Protein AF-A0A966C781-F1 (afdb_monomer)

Sequence (82 aa):
SPADAATAFSTLAPALRRGLVLTLIGGNLTTGDGVRAFLLNADLVVGPGELARLGDLLAGALAQKRALVAGLDPAAASRLGG

Nearest PDB structures (foldseek):
  8va3-assembly1_A  TM=2.919E-01  e=8.135E+00  metagenome

Foldseek 3Di:
DLLVVLVVLVPDDPLVNLQDFFEAEDQPDDWPPPVVCVVSVGLTYDHPVCPVVVVVSLLVSLVVSLVVCCVPHVPSSVSSPD

Radius of gyration: 12.59 Å; Cα contacts (8 Å, |Δi|>4): 107; chains: 1; bounding box: 30×23×32 Å

pLDDT: mean 91.6, std 6.65, range [61.31, 97.19]

Structure (mmCIF, N/CA/C/O backbone):
data_AF-A0A966C781-F1
#
_entry.id   AF-A0A966C781-F1
#
loop_
_atom_site.group_PDB
_atom_site.id
_atom_site.type_symbol
_atom_site.label_atom_id
_atom_site.label_alt_id
_atom_site.label_comp_id
_atom_site.label_asym_id
_atom_site.label_entity_id
_atom_site.label_seq_id
_atom_site.pdbx_PDB_ins_code
_atom_site.Cartn_x
_atom_site.Cartn_y
_atom_site.Cartn_z
_atom_site.occupancy
_atom_site.B_iso_or_equiv
_atom_site.auth_seq_id
_atom_site.auth_comp_id
_atom_site.auth_asym_id
_atom_site.auth_atom_id
_atom_site.pdbx_PDB_model_num
ATOM 1 N N . SER A 1 1 ? -7.045 14.395 5.265 1.00 73.00 1 SER A N 1
ATOM 2 C CA . SER A 1 1 ? -7.818 13.146 5.442 1.00 73.00 1 SER A CA 1
ATOM 3 C C . SER A 1 1 ? -7.113 11.994 4.716 1.00 73.00 1 SER A C 1
ATOM 5 O O . SER A 1 1 ? -6.256 12.279 3.883 1.00 73.00 1 SER A O 1
ATOM 7 N N . PRO A 1 2 ? -7.428 10.710 4.983 1.00 70.31 2 PRO A N 1
ATOM 8 C CA . PRO A 1 2 ? -6.885 9.586 4.205 1.00 70.31 2 PRO A CA 1
ATOM 9 C C . PRO A 1 2 ? -7.137 9.711 2.690 1.00 70.31 2 PRO A C 1
ATOM 11 O O . PRO A 1 2 ? -6.286 9.330 1.894 1.00 70.31 2 PRO A O 1
ATOM 14 N N . ALA A 1 3 ? -8.264 10.317 2.296 1.00 74.38 3 ALA A N 1
ATOM 15 C CA . ALA A 1 3 ? -8.595 10.588 0.897 1.00 74.38 3 ALA A CA 1
ATOM 16 C C . ALA A 1 3 ? -7.671 11.645 0.261 1.00 74.38 3 ALA A C 1
ATOM 18 O O . ALA A 1 3 ? -7.253 11.488 -0.886 1.00 74.38 3 ALA A O 1
ATOM 19 N N . ASP A 1 4 ? -7.283 12.681 1.011 1.00 80.62 4 ASP A N 1
ATOM 20 C CA . ASP A 1 4 ? -6.344 13.703 0.521 1.00 80.62 4 ASP A CA 1
ATOM 21 C C . ASP A 1 4 ? -4.943 13.110 0.318 1.00 80.62 4 ASP A C 1
ATOM 23 O O . ASP A 1 4 ? -4.290 13.389 -0.684 1.00 80.62 4 ASP A O 1
ATOM 27 N N . ALA A 1 5 ? -4.501 12.239 1.235 1.00 76.81 5 ALA A N 1
ATOM 28 C CA . ALA A 1 5 ? -3.221 11.540 1.119 1.00 76.81 5 ALA A CA 1
ATOM 29 C C . ALA A 1 5 ? -3.190 10.603 -0.100 1.00 76.81 5 ALA A C 1
ATOM 31 O O . ALA A 1 5 ? -2.222 10.612 -0.857 1.00 76.81 5 ALA A O 1
ATOM 32 N N . ALA A 1 6 ? -4.268 9.849 -0.336 1.00 77.19 6 ALA A N 1
ATOM 33 C CA . ALA A 1 6 ? -4.415 9.012 -1.527 1.00 77.19 6 ALA A CA 1
ATOM 34 C C . ALA A 1 6 ? -4.438 9.839 -2.825 1.00 77.19 6 ALA A C 1
ATOM 36 O O . ALA A 1 6 ? -3.830 9.453 -3.827 1.00 77.19 6 ALA A O 1
ATOM 37 N N . THR A 1 7 ? -5.085 11.007 -2.797 1.00 83.69 7 THR A N 1
ATOM 38 C CA . THR A 1 7 ? -5.126 11.940 -3.931 1.00 83.69 7 THR A CA 1
ATOM 39 C C . THR A 1 7 ? -3.733 12.486 -4.233 1.00 83.69 7 THR A C 1
ATOM 41 O O . THR A 1 7 ? -3.271 12.371 -5.365 1.00 83.69 7 THR A O 1
ATOM 44 N N . ALA A 1 8 ? -3.015 12.993 -3.229 1.00 84.56 8 ALA A N 1
ATOM 45 C CA . ALA A 1 8 ? -1.639 13.464 -3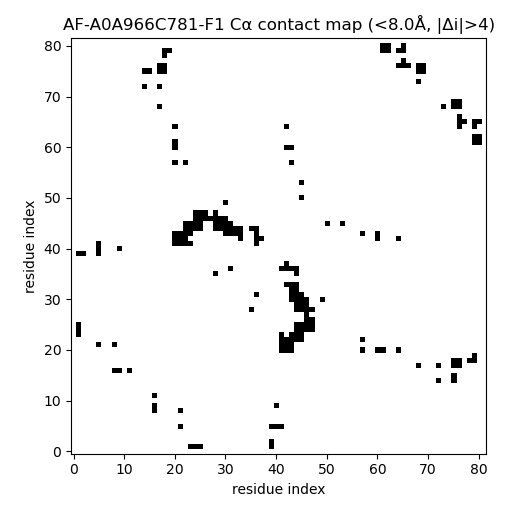.386 1.00 84.56 8 ALA A CA 1
ATOM 46 C C . ALA A 1 8 ? -0.688 12.345 -3.839 1.00 84.56 8 ALA A C 1
ATOM 48 O O . ALA A 1 8 ? 0.174 12.564 -4.683 1.00 84.56 8 ALA A O 1
ATOM 49 N N . PHE A 1 9 ? -0.867 11.120 -3.342 1.00 86.69 9 PHE A N 1
ATOM 50 C CA . PHE A 1 9 ? -0.104 9.975 -3.827 1.00 86.69 9 PHE A CA 1
ATOM 51 C C . PHE A 1 9 ? -0.366 9.720 -5.313 1.00 86.69 9 PHE A C 1
ATOM 53 O O . PHE A 1 9 ? 0.573 9.465 -6.062 1.00 86.69 9 PHE A O 1
ATOM 60 N N . SER A 1 10 ? -1.619 9.834 -5.768 1.00 85.31 10 SER A N 1
ATOM 61 C CA . SER A 1 10 ? -1.997 9.585 -7.164 1.00 85.31 10 SER A CA 1
ATOM 62 C C . SER A 1 10 ? -1.379 10.566 -8.171 1.00 85.31 10 SER A C 1
ATOM 64 O O . SER A 1 10 ? -1.211 10.192 -9.333 1.00 85.31 10 SER A O 1
ATOM 66 N N . THR A 1 11 ? -0.980 11.769 -7.735 1.00 90.94 11 THR A N 1
ATOM 67 C CA . THR A 1 11 ? -0.322 12.770 -8.594 1.00 90.94 11 THR A CA 1
ATOM 68 C C . THR A 1 11 ? 1.171 12.505 -8.795 1.00 90.94 11 THR A C 1
ATOM 70 O O . THR A 1 11 ? 1.785 13.095 -9.684 1.00 90.94 11 THR A O 1
ATOM 73 N N . LEU A 1 12 ? 1.770 11.592 -8.021 1.00 91.50 12 LEU A N 1
ATOM 74 C CA . LEU A 1 12 ? 3.162 11.192 -8.202 1.00 91.50 12 LEU A CA 1
ATOM 75 C C . LEU A 1 12 ? 3.361 10.457 -9.536 1.00 91.50 12 LEU A C 1
ATOM 77 O O . LEU A 1 12 ? 2.552 9.616 -9.954 1.00 91.50 12 LEU A O 1
ATOM 81 N N . ALA A 1 13 ? 4.513 10.705 -10.165 1.00 92.62 13 ALA A N 1
ATOM 82 C CA . ALA A 1 13 ? 4.935 9.979 -11.357 1.00 92.62 13 ALA A CA 1
ATOM 83 C C . ALA A 1 13 ? 4.859 8.453 -11.121 1.00 92.62 13 ALA A C 1
ATOM 85 O O . ALA A 1 13 ? 5.262 7.984 -10.049 1.00 92.62 13 ALA A O 1
ATOM 86 N N . PRO A 1 14 ? 4.392 7.645 -12.096 1.00 90.06 14 PRO A N 1
ATOM 87 C CA . PRO A 1 14 ? 4.226 6.200 -11.908 1.00 90.06 14 PRO A CA 1
ATOM 88 C C . PRO A 1 14 ? 5.487 5.488 -11.394 1.00 90.06 14 PRO A C 1
ATOM 90 O O . PRO A 1 14 ? 5.397 4.626 -10.524 1.00 90.06 14 PRO A O 1
ATOM 93 N N . ALA A 1 15 ? 6.667 5.896 -11.870 1.00 88.94 15 ALA A N 1
ATOM 94 C CA . ALA A 1 15 ? 7.955 5.342 -11.443 1.00 88.94 15 ALA A CA 1
ATOM 95 C C . ALA A 1 15 ? 8.285 5.603 -9.958 1.00 88.94 15 ALA A C 1
ATOM 97 O O . ALA A 1 15 ? 8.983 4.805 -9.329 1.00 88.94 15 ALA A O 1
ATOM 98 N N . LEU A 1 16 ? 7.7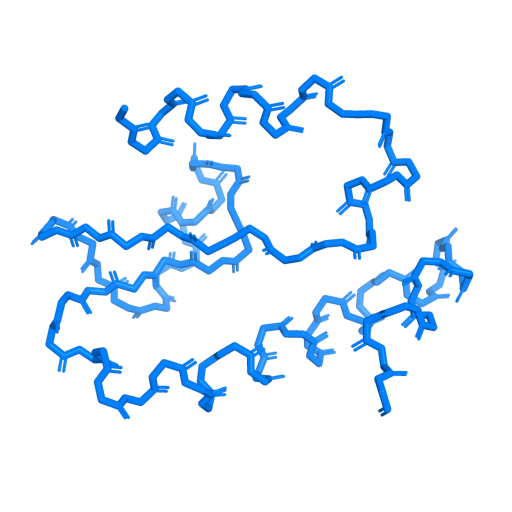80 6.701 -9.387 1.00 90.38 16 LEU A N 1
ATOM 99 C CA . LEU A 1 16 ? 7.912 6.998 -7.960 1.00 90.38 16 LEU A 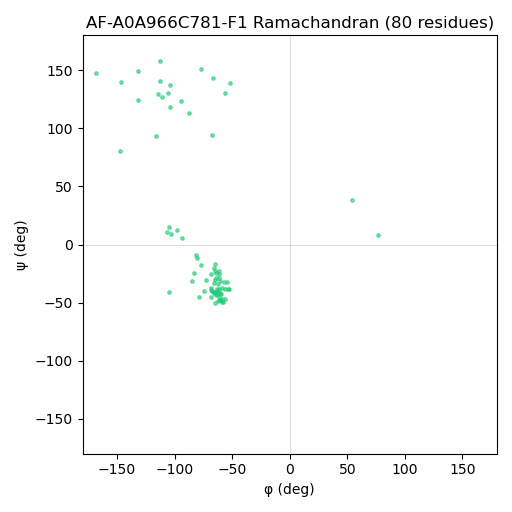CA 1
ATOM 100 C C . LEU A 1 16 ? 6.905 6.185 -7.146 1.00 90.38 16 LEU A C 1
ATOM 102 O O . LEU A 1 16 ? 7.289 5.547 -6.173 1.00 90.38 16 LEU A O 1
ATOM 106 N N . ARG A 1 17 ? 5.641 6.117 -7.589 1.00 92.31 17 ARG A N 1
ATOM 107 C CA . ARG A 1 17 ? 4.589 5.338 -6.906 1.00 92.31 17 ARG A CA 1
ATOM 108 C C . ARG A 1 17 ? 4.926 3.858 -6.778 1.00 92.31 17 ARG A C 1
ATOM 110 O O . ARG A 1 17 ? 4.624 3.242 -5.759 1.00 92.31 17 ARG A O 1
ATOM 117 N N . ARG A 1 18 ? 5.561 3.283 -7.802 1.00 93.12 18 ARG A N 1
ATOM 118 C CA . ARG A 1 18 ? 6.009 1.884 -7.782 1.00 93.12 18 ARG A CA 1
ATOM 119 C C . ARG A 1 18 ? 7.073 1.608 -6.719 1.00 93.12 18 ARG A C 1
ATOM 121 O O . ARG A 1 18 ? 7.169 0.475 -6.273 1.00 93.12 18 ARG A O 1
ATOM 128 N N . GLY A 1 19 ? 7.836 2.618 -6.299 1.00 93.75 19 GLY A N 1
ATOM 129 C CA . GLY A 1 19 ? 8.912 2.487 -5.312 1.00 93.75 19 GLY A CA 1
ATOM 130 C C . GLY A 1 19 ? 8.533 2.880 -3.883 1.00 93.75 19 GLY A C 1
ATOM 131 O O . GLY A 1 19 ? 9.430 3.068 -3.071 1.00 93.75 19 GLY A O 1
ATOM 132 N N . LEU A 1 20 ? 7.245 3.051 -3.573 1.00 93.19 20 LEU A N 1
ATOM 133 C CA . LEU A 1 20 ? 6.754 3.484 -2.258 1.00 93.19 20 LEU A CA 1
ATOM 134 C C . LEU A 1 20 ? 5.627 2.571 -1.790 1.00 93.19 20 LEU A C 1
ATOM 136 O O . LEU A 1 20 ? 4.860 2.121 -2.625 1.00 93.19 20 LEU A O 1
ATOM 140 N N . VAL A 1 21 ? 5.459 2.361 -0.486 1.00 94.06 21 VAL A N 1
ATOM 141 C CA . VAL A 1 21 ? 4.261 1.720 0.088 1.00 94.06 21 VAL A CA 1
ATOM 142 C C . VAL A 1 21 ? 3.388 2.799 0.726 1.00 94.06 21 VAL A C 1
ATOM 144 O O . VAL A 1 21 ? 3.825 3.472 1.658 1.00 94.06 21 VAL A O 1
ATOM 147 N N . LEU A 1 22 ? 2.158 2.975 0.240 1.00 94.00 22 LEU A N 1
ATOM 148 C CA . LEU A 1 22 ? 1.161 3.837 0.868 1.00 94.00 22 LEU A CA 1
ATOM 149 C C . LEU A 1 22 ? 0.390 3.038 1.920 1.00 94.00 22 LEU A C 1
ATOM 151 O O . LEU A 1 22 ? -0.381 2.139 1.586 1.00 94.00 22 LEU A O 1
ATOM 155 N N . THR A 1 23 ? 0.570 3.404 3.188 1.00 94.88 23 THR A N 1
ATOM 156 C CA . THR A 1 23 ? -0.189 2.841 4.311 1.00 94.88 23 THR A CA 1
ATOM 157 C C . THR A 1 23 ? -1.126 3.890 4.889 1.00 94.88 23 THR A C 1
ATOM 159 O O . THR A 1 23 ? -0.689 4.987 5.237 1.00 94.88 23 THR A O 1
ATOM 162 N N . LEU A 1 24 ? -2.411 3.559 5.010 1.00 93.88 24 LEU A N 1
ATOM 163 C CA . LEU A 1 24 ? -3.411 4.424 5.633 1.00 93.88 24 LEU A CA 1
ATOM 164 C C . LEU A 1 24 ? -3.776 3.897 7.018 1.00 93.88 24 LEU A C 1
ATOM 166 O O . LEU A 1 24 ? -4.106 2.725 7.182 1.00 93.88 24 LEU A O 1
ATOM 170 N N . ILE A 1 25 ? -3.752 4.786 8.005 1.00 93.75 25 ILE A N 1
ATOM 171 C CA . ILE A 1 25 ? -4.080 4.484 9.399 1.00 93.75 25 ILE A CA 1
ATOM 172 C C . ILE A 1 25 ? -5.345 5.257 9.764 1.00 93.75 25 ILE A C 1
ATOM 174 O O . ILE A 1 25 ? -5.424 6.464 9.526 1.00 93.75 25 ILE A O 1
ATOM 178 N N . GLY A 1 26 ? -6.342 4.584 10.335 1.00 91.69 26 GLY A N 1
ATOM 179 C CA . GLY A 1 26 ? -7.610 5.233 10.662 1.00 91.69 26 GLY A CA 1
ATOM 180 C C . GLY A 1 26 ? -8.515 4.398 11.557 1.00 91.69 26 GLY A C 1
ATOM 181 O O . GLY A 1 26 ? -8.533 3.175 11.472 1.00 91.69 26 GLY A O 1
ATOM 182 N N . GLY A 1 27 ? -9.298 5.071 12.406 1.00 91.44 27 GLY A N 1
ATOM 183 C CA . GLY A 1 27 ? -10.184 4.424 13.384 1.00 91.44 27 GLY A CA 1
ATOM 184 C C . GLY A 1 27 ? -11.331 3.605 12.783 1.00 91.44 27 GLY A C 1
ATOM 185 O O . GLY A 1 27 ? -11.914 2.782 13.475 1.00 91.44 27 GLY A O 1
ATOM 186 N N . ASN A 1 28 ? -11.638 3.809 11.502 1.00 90.44 28 ASN A N 1
ATOM 187 C CA . ASN A 1 28 ? -12.648 3.067 10.745 1.00 90.44 28 ASN A CA 1
ATOM 188 C C . ASN A 1 28 ? -12.041 2.052 9.760 1.00 90.44 28 ASN A C 1
ATOM 190 O O . ASN A 1 28 ? -12.730 1.621 8.836 1.00 90.44 28 ASN A O 1
ATOM 194 N N . LEU A 1 29 ? -10.752 1.728 9.899 1.00 93.38 29 LEU A N 1
ATOM 195 C CA . LEU A 1 29 ? -10.062 0.770 9.041 1.00 93.38 29 LEU A CA 1
ATOM 196 C C . LEU A 1 29 ? -9.862 -0.557 9.771 1.00 93.38 29 LEU A C 1
ATOM 198 O O . LEU A 1 29 ? -9.449 -0.589 10.930 1.00 93.38 29 LEU A O 1
ATOM 202 N N . THR A 1 30 ? -10.103 -1.649 9.054 1.00 96.25 30 THR A N 1
ATOM 203 C CA . THR A 1 30 ? -9.750 -3.004 9.480 1.00 96.25 30 THR A CA 1
ATOM 204 C C . THR A 1 30 ? -8.395 -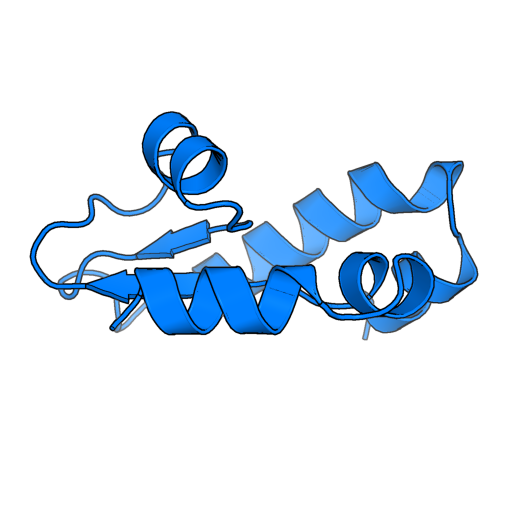3.360 8.880 1.00 96.25 30 THR A C 1
ATOM 206 O O . THR A 1 30 ? -8.219 -3.282 7.665 1.00 96.25 30 THR A O 1
ATOM 209 N N . THR A 1 31 ? -7.421 -3.721 9.720 1.00 96.88 31 THR A N 1
ATOM 210 C CA . THR A 1 31 ? -6.062 -4.051 9.265 1.00 96.88 31 THR A CA 1
ATOM 211 C C . THR A 1 31 ? -6.080 -5.173 8.233 1.00 96.88 31 THR A C 1
ATOM 213 O O . THR A 1 31 ? -6.687 -6.215 8.463 1.00 96.88 31 THR A O 1
ATOM 216 N N . GLY A 1 32 ? -5.392 -4.966 7.109 1.00 94.88 32 GLY A N 1
ATOM 217 C CA . GLY A 1 32 ? -5.289 -5.972 6.047 1.00 94.88 32 GLY A CA 1
ATOM 218 C C . GLY A 1 32 ? -6.536 -6.116 5.167 1.00 94.88 32 GLY A C 1
ATOM 219 O O . GLY A 1 32 ? -6.575 -7.019 4.334 1.00 94.88 32 GLY A O 1
ATOM 220 N N . ASP A 1 33 ? -7.536 -5.238 5.300 1.00 96.44 33 ASP A N 1
ATOM 221 C CA . ASP A 1 33 ? -8.670 -5.192 4.372 1.00 96.44 33 ASP A CA 1
ATOM 222 C C . ASP A 1 33 ? -8.206 -4.731 2.979 1.00 96.44 33 ASP A C 1
ATOM 224 O O . ASP A 1 33 ? -8.105 -3.538 2.678 1.00 96.44 33 ASP A O 1
ATOM 228 N N . GLY A 1 34 ? -7.912 -5.708 2.120 1.00 93.50 34 GLY A N 1
ATOM 229 C CA . GLY A 1 34 ? -7.432 -5.476 0.760 1.00 93.50 34 GLY A CA 1
ATOM 230 C C . GLY A 1 34 ? -8.457 -4.790 -0.144 1.00 93.50 34 GLY A C 1
ATOM 231 O O . GLY A 1 34 ? -8.068 -4.011 -1.013 1.00 93.50 34 GLY A O 1
ATOM 232 N N . VAL A 1 35 ? -9.760 -5.007 0.076 1.00 95.38 35 VAL A N 1
ATOM 233 C CA . VAL A 1 35 ? -10.812 -4.327 -0.699 1.00 95.38 35 VAL A CA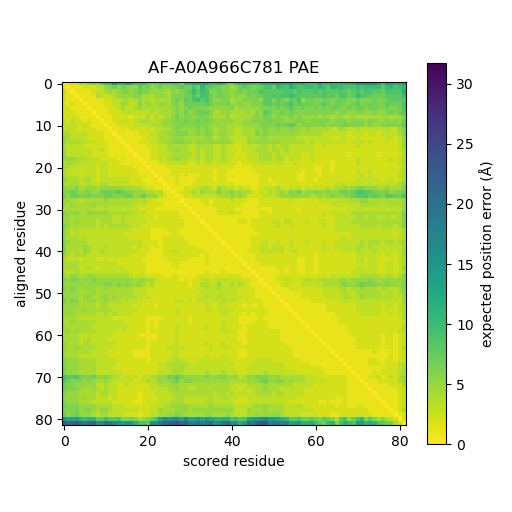 1
ATOM 234 C C . VAL A 1 35 ? -10.821 -2.848 -0.341 1.00 95.38 35 VAL A C 1
ATOM 236 O O . VAL A 1 35 ? -10.834 -1.988 -1.223 1.00 95.38 35 VAL A O 1
ATOM 239 N N . ARG A 1 36 ? -10.753 -2.528 0.954 1.00 94.19 36 ARG A N 1
ATOM 240 C CA . ARG A 1 36 ? -10.687 -1.142 1.412 1.00 94.19 36 ARG A CA 1
ATOM 241 C C . ARG A 1 36 ? -9.393 -0.457 0.983 1.00 94.19 36 ARG A C 1
ATOM 243 O O . ARG A 1 36 ? -9.458 0.693 0.556 1.00 94.19 36 ARG A O 1
ATOM 250 N N . ALA A 1 37 ? -8.254 -1.147 1.052 1.00 93.50 37 ALA A N 1
ATOM 251 C CA . ALA A 1 37 ? -6.976 -0.637 0.558 1.00 93.50 37 ALA A CA 1
ATOM 252 C C . ALA A 1 37 ? -7.043 -0.307 -0.941 1.00 93.50 37 ALA A C 1
ATOM 254 O O . ALA A 1 37 ? -6.702 0.808 -1.334 1.00 93.50 37 ALA A O 1
ATOM 255 N N . PHE A 1 38 ? -7.594 -1.214 -1.755 1.00 91.31 38 PHE A N 1
ATOM 256 C CA . PHE A 1 38 ? -7.794 -0.999 -3.188 1.00 91.31 38 PHE A CA 1
ATOM 257 C C . PHE A 1 38 ? -8.679 0.221 -3.481 1.00 91.31 38 PHE A C 1
ATOM 259 O O . PHE A 1 38 ? -8.287 1.095 -4.252 1.00 91.31 38 PHE A O 1
ATOM 266 N N . LEU A 1 39 ? -9.840 0.329 -2.824 1.00 91.44 39 LEU A N 1
ATOM 267 C CA . LEU A 1 39 ? -10.762 1.460 -3.003 1.00 91.44 39 LEU A CA 1
ATOM 268 C C . LEU A 1 39 ? -10.144 2.808 -2.604 1.00 91.44 39 LEU A C 1
ATOM 270 O O . LEU A 1 39 ? -10.524 3.844 -3.145 1.00 91.44 39 LEU A O 1
ATOM 274 N N . LEU A 1 40 ? -9.207 2.800 -1.656 1.00 89.62 40 LEU A N 1
ATOM 275 C CA . LEU A 1 40 ? -8.484 3.984 -1.193 1.00 89.62 40 LEU A CA 1
ATOM 276 C C . LEU A 1 40 ? -7.154 4.206 -1.927 1.00 89.62 40 LEU A C 1
ATOM 278 O O . LEU A 1 40 ? -6.414 5.115 -1.558 1.00 89.62 40 LEU A O 1
ATOM 282 N N . ASN A 1 41 ? -6.845 3.400 -2.948 1.00 89.81 41 ASN A N 1
ATOM 283 C CA . ASN A 1 41 ? -5.590 3.457 -3.698 1.00 89.81 41 ASN A CA 1
ATOM 284 C C . ASN A 1 41 ? -4.337 3.356 -2.798 1.00 89.81 41 ASN A C 1
ATOM 286 O O . ASN A 1 41 ? -3.340 4.041 -3.030 1.00 89.81 41 ASN A O 1
ATOM 290 N N . ALA A 1 42 ? -4.411 2.520 -1.760 1.00 92.56 42 ALA A N 1
ATOM 291 C CA . ALA A 1 42 ? -3.349 2.236 -0.798 1.00 92.56 42 ALA A CA 1
ATOM 292 C C . ALA A 1 42 ? -2.852 0.789 -0.923 1.00 92.56 42 ALA A C 1
ATOM 294 O O . ALA A 1 42 ? -3.568 -0.088 -1.399 1.00 92.56 42 ALA A O 1
ATOM 295 N N . ASP A 1 43 ? -1.630 0.537 -0.454 1.00 94.81 43 ASP A N 1
ATOM 296 C CA . ASP A 1 43 ? -1.051 -0.810 -0.396 1.00 94.81 43 ASP A CA 1
ATOM 297 C C . ASP A 1 43 ? -1.477 -1.549 0.882 1.00 94.81 43 ASP A C 1
ATOM 299 O O . ASP A 1 43 ? -1.621 -2.769 0.887 1.00 94.81 43 ASP A O 1
ATOM 303 N N . LEU A 1 44 ? -1.691 -0.807 1.973 1.00 96.06 44 LEU A N 1
ATOM 304 C CA . LEU A 1 44 ? -2.089 -1.348 3.267 1.00 96.06 44 LEU A CA 1
ATOM 305 C C . LEU A 1 44 ? -3.012 -0.367 3.999 1.00 96.06 44 LEU A C 1
ATOM 307 O O . LEU A 1 44 ? -2.788 0.843 4.016 1.00 96.06 44 LEU A O 1
ATOM 311 N N . VAL A 1 45 ? -4.033 -0.902 4.661 1.00 95.88 45 VAL A N 1
ATOM 312 C CA . VAL A 1 45 ? -4.827 -0.181 5.661 1.00 95.88 45 VAL A CA 1
ATOM 313 C C . VAL A 1 45 ? -4.582 -0.797 7.033 1.00 95.88 45 VAL A C 1
ATOM 315 O O . VAL A 1 45 ? -4.458 -2.018 7.150 1.00 95.88 45 VAL A O 1
ATOM 318 N N . VAL A 1 46 ? -4.493 0.041 8.064 1.00 97.19 46 VAL A N 1
ATOM 319 C CA . VAL A 1 46 ? -4.191 -0.371 9.441 1.00 97.19 46 VAL A CA 1
ATOM 320 C C . VAL A 1 46 ? -5.190 0.271 10.398 1.00 97.19 46 VAL A C 1
ATOM 322 O O . VAL A 1 46 ? -5.352 1.494 10.438 1.00 97.19 46 VAL A O 1
ATOM 325 N N . GLY A 1 47 ? -5.860 -0.571 11.180 1.00 96.44 47 GLY A N 1
ATOM 326 C CA . GLY A 1 47 ? -6.679 -0.139 12.304 1.00 96.44 47 GLY A CA 1
ATOM 327 C C . GLY A 1 47 ? -5.811 0.238 13.512 1.00 96.44 47 GLY A C 1
ATOM 328 O O . GLY A 1 47 ? -4.733 -0.332 13.701 1.00 96.44 47 GLY A O 1
ATOM 329 N N . PRO A 1 48 ? -6.265 1.161 14.378 1.00 93.94 48 PRO A N 1
ATOM 330 C CA . PRO A 1 48 ? -5.457 1.689 15.481 1.00 93.94 48 PRO A CA 1
ATOM 331 C C . PRO A 1 48 ? -5.029 0.621 16.501 1.00 93.94 48 PRO A C 1
ATOM 333 O O . PRO A 1 48 ? -3.999 0.782 17.149 1.00 93.94 48 PRO A O 1
ATOM 336 N N . GLY A 1 49 ? -5.780 -0.481 16.623 1.00 95.81 49 GLY A N 1
ATOM 337 C CA . GLY A 1 49 ? -5.444 -1.594 17.517 1.00 95.81 49 GLY A CA 1
ATOM 338 C C . GLY A 1 49 ? -4.165 -2.349 17.135 1.00 95.81 49 GLY A C 1
ATOM 339 O O . GLY A 1 49 ? -3.554 -2.974 17.992 1.00 95.81 49 GLY A O 1
ATOM 340 N N . GLU A 1 50 ? -3.714 -2.245 15.881 1.00 96.56 50 GLU A N 1
ATOM 341 C CA . GLU A 1 50 ? -2.545 -2.980 15.376 1.00 96.56 50 GLU A CA 1
ATOM 342 C C . GLU A 1 50 ? -1.285 -2.106 15.264 1.00 96.56 50 GLU A C 1
ATOM 344 O O . GLU A 1 50 ? -0.271 -2.540 14.718 1.00 96.56 50 GLU A O 1
ATOM 349 N N . LEU A 1 51 ? -1.301 -0.875 15.793 1.00 95.31 51 LEU A N 1
ATOM 350 C CA . LEU A 1 51 ? -0.158 0.044 15.690 1.00 95.31 51 LEU A CA 1
ATOM 351 C C . LEU A 1 51 ? 1.122 -0.498 16.334 1.00 95.31 51 LEU A C 1
ATOM 353 O O . LEU A 1 51 ? 2.212 -0.235 15.830 1.00 95.31 51 LEU A O 1
ATOM 357 N N . ALA A 1 52 ? 1.002 -1.301 17.394 1.00 97.19 52 ALA A N 1
ATOM 358 C CA . ALA A 1 52 ? 2.145 -1.963 18.024 1.00 97.19 52 ALA A CA 1
ATOM 359 C C . ALA A 1 52 ? 2.880 -2.930 17.073 1.00 97.19 52 ALA A C 1
ATOM 361 O O . ALA A 1 52 ? 4.057 -3.209 17.271 1.00 97.19 52 ALA A O 1
ATOM 362 N N . ARG A 1 53 ? 2.198 -3.416 16.027 1.00 96.44 53 ARG A N 1
ATOM 363 C CA . ARG A 1 53 ? 2.716 -4.350 15.015 1.00 96.44 53 ARG A CA 1
ATOM 364 C C . ARG A 1 53 ? 2.976 -3.673 13.670 1.00 96.44 53 ARG A C 1
ATOM 366 O O . ARG A 1 53 ? 3.210 -4.352 12.673 1.00 96.44 53 ARG A O 1
ATOM 373 N N . LEU A 1 54 ? 2.937 -2.337 13.616 1.00 95.56 54 LEU A N 1
ATOM 374 C CA . LEU A 1 54 ? 3.046 -1.586 12.364 1.00 95.56 54 LEU A CA 1
ATOM 375 C C . LEU A 1 54 ? 4.328 -1.924 11.590 1.00 95.56 54 LEU A C 1
ATOM 377 O O . LEU A 1 54 ? 4.276 -2.042 10.371 1.00 95.56 54 LEU A O 1
ATOM 381 N N . GLY A 1 55 ? 5.451 -2.129 12.284 1.00 95.81 55 GLY A N 1
ATOM 382 C CA . GLY A 1 55 ? 6.713 -2.532 11.656 1.00 95.81 55 GLY A CA 1
ATOM 383 C C . GLY A 1 55 ? 6.595 -3.838 10.863 1.00 95.81 55 GLY A C 1
ATOM 384 O O . GLY A 1 55 ? 6.957 -3.874 9.688 1.00 95.81 55 GLY A O 1
ATOM 385 N N . ASP A 1 56 ? 6.013 -4.878 11.466 1.00 96.69 56 ASP A N 1
ATOM 386 C CA . ASP A 1 56 ? 5.826 -6.187 10.825 1.00 96.69 56 ASP A CA 1
ATOM 387 C C . ASP A 1 56 ? 4.862 -6.102 9.637 1.00 96.69 56 ASP A C 1
ATOM 389 O O . ASP A 1 56 ? 5.094 -6.688 8.578 1.00 96.69 56 ASP A O 1
ATOM 393 N N . LEU A 1 57 ? 3.783 -5.329 9.795 1.00 96.75 57 LEU A N 1
ATOM 394 C CA . LEU A 1 57 ? 2.797 -5.111 8.739 1.00 96.75 57 LEU A CA 1
ATOM 395 C C . LEU A 1 57 ? 3.414 -4.379 7.539 1.00 96.75 57 LEU A C 1
ATOM 397 O O . LEU A 1 57 ? 3.178 -4.765 6.393 1.00 96.75 57 LEU A O 1
ATOM 401 N N . LEU A 1 58 ? 4.239 -3.358 7.792 1.00 95.62 58 LEU A N 1
ATOM 402 C CA . LEU A 1 58 ? 4.965 -2.632 6.750 1.00 95.62 58 LEU A CA 1
ATOM 403 C C . LEU A 1 58 ? 5.993 -3.522 6.050 1.00 95.62 58 LEU A C 1
ATOM 405 O O . LEU A 1 58 ? 6.086 -3.475 4.826 1.00 95.62 58 LEU A O 1
ATOM 409 N N . ALA A 1 59 ? 6.724 -4.360 6.790 1.00 95.19 59 ALA A N 1
ATOM 410 C CA . ALA A 1 59 ? 7.657 -5.321 6.205 1.00 95.19 59 ALA A CA 1
ATOM 411 C C . ALA A 1 59 ? 6.937 -6.300 5.261 1.00 95.19 59 ALA A C 1
ATOM 413 O O . ALA A 1 59 ? 7.398 -6.542 4.142 1.00 95.19 59 ALA A O 1
ATOM 414 N N . GLY A 1 60 ? 5.764 -6.798 5.667 1.00 95.25 60 GLY A N 1
ATOM 415 C CA . GLY A 1 60 ? 4.904 -7.626 4.820 1.00 95.25 60 GLY A CA 1
ATOM 416 C C . GLY A 1 60 ? 4.437 -6.900 3.554 1.00 95.25 60 GLY A C 1
ATOM 417 O O . GLY A 1 60 ? 4.571 -7.436 2.452 1.00 95.25 60 GLY A O 1
ATOM 418 N N . ALA A 1 61 ? 3.948 -5.663 3.687 1.00 95.50 61 ALA A N 1
ATOM 419 C CA . ALA A 1 61 ? 3.497 -4.852 2.554 1.00 95.50 61 ALA A CA 1
ATOM 420 C C . ALA A 1 61 ? 4.641 -4.519 1.575 1.00 95.50 61 ALA A C 1
ATOM 422 O O . ALA A 1 61 ? 4.459 -4.600 0.359 1.00 95.50 61 ALA A O 1
ATOM 423 N N . LEU A 1 62 ? 5.838 -4.210 2.086 1.00 96.00 62 LEU A N 1
ATOM 424 C CA . LEU A 1 62 ? 7.047 -3.996 1.283 1.00 96.00 62 LEU A CA 1
ATOM 425 C C . LEU A 1 62 ? 7.416 -5.248 0.485 1.00 96.00 62 LEU A C 1
ATOM 427 O O . LEU A 1 62 ? 7.634 -5.157 -0.724 1.00 96.00 62 LEU A O 1
ATOM 431 N N . ALA A 1 63 ? 7.437 -6.417 1.131 1.00 95.44 63 ALA A N 1
ATOM 432 C CA . ALA A 1 63 ? 7.753 -7.682 0.474 1.00 95.44 63 ALA A CA 1
ATOM 433 C C . ALA A 1 63 ? 6.743 -8.022 -0.637 1.00 95.44 63 ALA A C 1
ATOM 435 O O . ALA A 1 63 ? 7.141 -8.370 -1.752 1.00 95.44 63 ALA A O 1
ATOM 436 N N . GLN A 1 64 ? 5.444 -7.858 -0.366 1.00 94.38 64 GLN A N 1
ATOM 437 C CA . GLN A 1 64 ? 4.382 -8.079 -1.353 1.00 94.38 64 GLN A CA 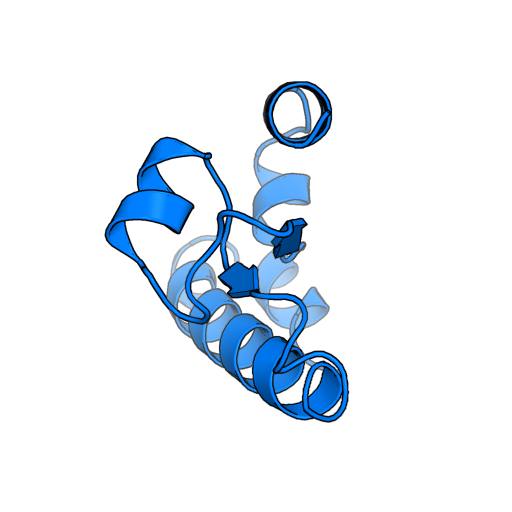1
ATOM 438 C C . GLN A 1 64 ? 4.499 -7.113 -2.536 1.00 94.38 64 GLN A C 1
ATOM 440 O O . GLN A 1 64 ? 4.501 -7.542 -3.692 1.00 94.38 64 GLN A O 1
ATOM 445 N N . LYS A 1 65 ? 4.667 -5.812 -2.270 1.00 95.38 65 LYS A N 1
ATOM 446 C CA . LYS A 1 65 ? 4.804 -4.808 -3.328 1.00 95.38 65 LYS A CA 1
ATOM 447 C C . LYS A 1 65 ? 6.055 -5.035 -4.168 1.00 95.38 65 LYS A C 1
ATOM 449 O O . LYS A 1 65 ? 5.989 -4.952 -5.393 1.00 95.38 65 LYS A O 1
ATOM 454 N N . ARG A 1 66 ? 7.180 -5.378 -3.535 1.00 95.94 66 ARG A N 1
ATOM 455 C CA . ARG A 1 66 ? 8.422 -5.731 -4.231 1.00 95.94 66 ARG A CA 1
ATOM 456 C C . ARG A 1 66 ? 8.197 -6.881 -5.208 1.00 95.94 66 ARG A C 1
ATOM 458 O O . ARG A 1 66 ? 8.616 -6.767 -6.356 1.00 95.94 66 ARG A O 1
ATOM 465 N N . ALA A 1 67 ? 7.523 -7.950 -4.779 1.00 95.12 67 ALA A N 1
ATOM 466 C CA . ALA A 1 67 ? 7.233 -9.098 -5.636 1.00 95.12 67 ALA A CA 1
ATOM 467 C C . ALA A 1 67 ? 6.375 -8.710 -6.854 1.00 95.12 67 ALA A C 1
ATOM 469 O O . ALA A 1 67 ? 6.678 -9.118 -7.973 1.00 95.12 67 ALA A O 1
ATOM 470 N N . LEU A 1 68 ? 5.355 -7.868 -6.655 1.00 93.44 68 LEU A N 1
ATOM 471 C CA . LEU A 1 68 ? 4.477 -7.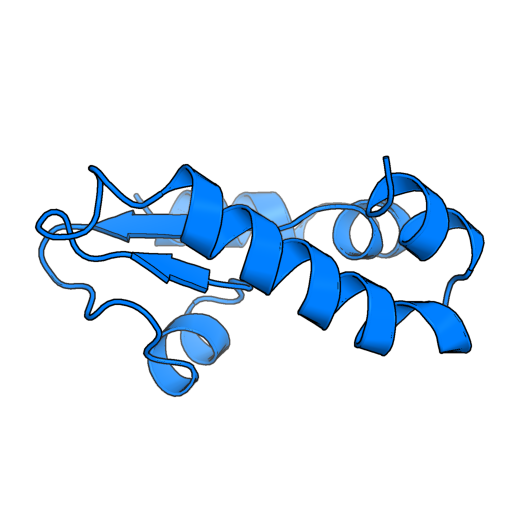389 -7.729 1.00 93.44 68 LEU A CA 1
ATOM 472 C C . LEU A 1 68 ? 5.195 -6.459 -8.720 1.00 93.44 68 LEU A C 1
ATOM 474 O O . LEU A 1 68 ? 4.954 -6.521 -9.924 1.00 93.44 68 LEU A O 1
ATOM 478 N N . VAL A 1 69 ? 6.076 -5.585 -8.227 1.00 95.19 69 VAL A N 1
ATOM 479 C CA . VAL A 1 69 ? 6.758 -4.569 -9.044 1.00 95.19 69 VAL A CA 1
ATOM 480 C C . VAL A 1 69 ? 7.993 -5.126 -9.761 1.00 95.19 69 VAL A C 1
ATOM 482 O O . VAL A 1 69 ? 8.358 -4.598 -10.810 1.00 95.19 69 VAL A O 1
ATOM 485 N N . ALA A 1 70 ? 8.616 -6.197 -9.259 1.00 95.12 70 ALA A N 1
ATOM 486 C CA . ALA A 1 70 ? 9.881 -6.729 -9.778 1.00 95.12 70 ALA A CA 1
ATOM 487 C C . ALA A 1 70 ? 9.875 -7.028 -11.287 1.00 95.12 70 ALA A C 1
ATOM 489 O O . ALA A 1 70 ? 10.864 -6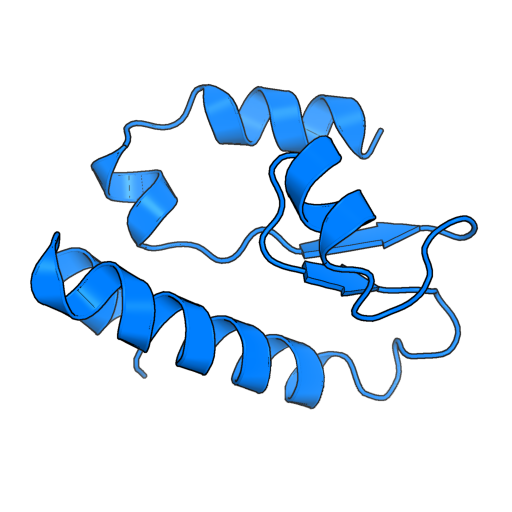.752 -11.959 1.00 95.12 70 ALA A O 1
ATOM 490 N N . GLY A 1 71 ? 8.768 -7.546 -11.829 1.00 92.94 71 GLY A N 1
ATOM 491 C CA . GLY A 1 71 ? 8.645 -7.835 -13.263 1.00 92.94 71 GLY A CA 1
ATOM 492 C C . GLY A 1 71 ? 8.392 -6.607 -14.147 1.00 92.94 71 GLY A C 1
ATOM 493 O O . GLY A 1 71 ? 8.586 -6.679 -15.355 1.00 92.94 71 GLY A O 1
ATOM 494 N N . LEU A 1 72 ? 7.960 -5.485 -13.562 1.00 93.19 72 LEU A N 1
ATOM 495 C CA . LEU A 1 72 ? 7.558 -4.274 -14.285 1.00 93.19 72 LEU A CA 1
ATOM 496 C C . LEU A 1 72 ? 8.607 -3.160 -14.203 1.00 93.19 72 LEU A C 1
ATOM 498 O O . LEU A 1 72 ? 8.828 -2.436 -15.170 1.00 93.19 72 LEU A O 1
ATOM 502 N N . ASP A 1 73 ? 9.204 -2.977 -13.028 1.00 95.00 73 ASP A N 1
ATOM 503 C CA . ASP A 1 73 ? 10.144 -1.898 -12.733 1.00 95.00 73 ASP A CA 1
ATOM 504 C C . ASP A 1 73 ? 11.186 -2.393 -11.711 1.00 95.00 73 ASP A C 1
ATOM 506 O O . ASP A 1 73 ? 11.061 -2.137 -10.508 1.00 95.00 73 ASP A O 1
ATOM 510 N N . PRO A 1 74 ? 12.220 -3.133 -12.163 1.00 93.25 74 PRO A N 1
ATOM 511 C CA . PRO A 1 74 ? 13.238 -3.702 -11.278 1.00 93.25 74 PRO A CA 1
ATOM 512 C C . PRO A 1 74 ? 13.963 -2.649 -10.426 1.00 93.25 74 PRO A C 1
ATOM 514 O O . PRO A 1 74 ? 14.335 -2.918 -9.285 1.00 93.25 74 PRO A O 1
ATOM 517 N N . ALA A 1 75 ? 14.127 -1.432 -10.956 1.00 92.69 75 ALA A N 1
ATOM 518 C CA . ALA A 1 75 ? 14.754 -0.316 -10.252 1.00 92.69 75 ALA A CA 1
ATOM 519 C C . ALA A 1 75 ? 13.858 0.271 -9.150 1.00 92.69 75 ALA A C 1
ATOM 521 O O . ALA A 1 75 ? 14.363 0.795 -8.161 1.00 92.69 75 ALA A O 1
ATOM 522 N N . ALA A 1 76 ? 12.532 0.223 -9.298 1.00 93.81 76 ALA A N 1
ATOM 523 C CA . ALA A 1 76 ? 11.618 0.536 -8.205 1.00 93.81 76 ALA A CA 1
ATOM 524 C C . ALA A 1 76 ? 11.577 -0.594 -7.166 1.00 93.81 76 ALA A C 1
ATOM 526 O O . ALA A 1 76 ? 11.590 -0.316 -5.969 1.00 93.81 76 ALA A O 1
ATOM 527 N N . ALA A 1 77 ? 11.595 -1.855 -7.607 1.00 94.75 77 ALA A N 1
ATOM 528 C CA . ALA A 1 77 ? 11.607 -3.010 -6.714 1.00 94.75 77 ALA A CA 1
ATOM 529 C C . ALA A 1 77 ? 12.860 -3.064 -5.822 1.00 94.75 77 ALA A C 1
ATOM 531 O O . ALA A 1 77 ? 12.758 -3.466 -4.664 1.00 94.75 77 ALA A O 1
ATOM 532 N N . SER A 1 78 ? 14.024 -2.623 -6.314 1.00 92.38 78 SER A N 1
ATOM 533 C CA . SER A 1 78 ? 15.239 -2.536 -5.495 1.00 92.38 78 SER A CA 1
ATOM 534 C C . SER A 1 78 ? 15.130 -1.500 -4.374 1.00 92.38 78 SER A C 1
ATOM 536 O O . SER A 1 78 ? 15.631 -1.746 -3.287 1.00 92.38 78 SER A O 1
ATOM 538 N N . ARG A 1 79 ? 14.407 -0.388 -4.570 1.00 91.88 7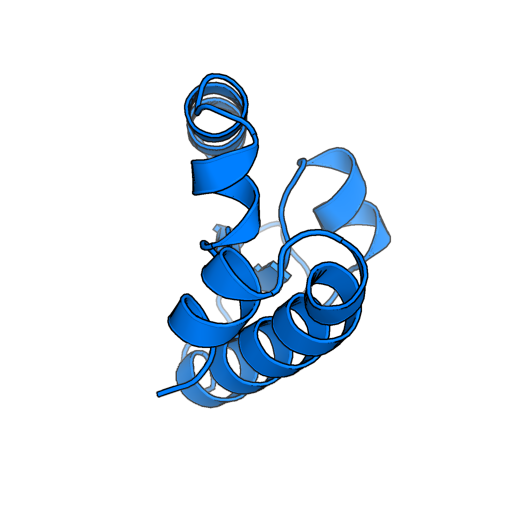9 ARG A N 1
ATOM 539 C CA . ARG A 1 79 ? 14.171 0.615 -3.507 1.00 91.88 79 ARG A CA 1
ATOM 540 C C . ARG A 1 79 ? 13.278 0.095 -2.382 1.00 91.88 79 ARG A C 1
ATOM 542 O O . ARG A 1 79 ? 13.356 0.592 -1.266 1.00 91.88 79 ARG A O 1
ATOM 549 N N . LEU A 1 80 ? 12.428 -0.888 -2.680 1.00 91.56 80 LEU A N 1
ATOM 550 C CA . LEU A 1 80 ? 11.563 -1.555 -1.700 1.00 91.56 80 LEU A CA 1
ATOM 551 C C . LEU A 1 80 ? 12.305 -2.639 -0.903 1.00 91.56 80 LEU A C 1
ATOM 553 O O . LEU A 1 80 ? 11.747 -3.199 0.038 1.00 91.56 80 LEU A O 1
ATOM 557 N N . GLY A 1 81 ? 13.534 -2.967 -1.304 1.00 77.69 81 GLY A N 1
ATOM 558 C CA . GLY A 1 81 ? 14.384 -3.965 -0.679 1.00 77.69 81 GLY A CA 1
ATOM 559 C C . GLY A 1 81 ? 15.645 -3.343 -0.108 1.00 77.69 81 GLY A C 1
ATOM 560 O O . GLY A 1 81 ? 16.621 -3.212 -0.840 1.00 77.69 81 GLY A O 1
ATOM 561 N N . GLY A 1 82 ? 15.610 -2.988 1.177 1.00 61.31 82 GLY A N 1
ATOM 562 C CA . GLY A 1 82 ? 16.831 -2.850 1.975 1.00 61.31 82 GLY A CA 1
ATOM 563 C C . GLY A 1 82 ? 17.520 -4.195 2.162 1.00 61.31 82 GLY A C 1
ATOM 564 O O . GLY A 1 82 ? 16.794 -5.218 2.198 1.00 61.31 82 GLY A O 1
#

Solvent-accessible surface area (backbone atoms only — not comparable to full-atom values): 4640 Å² total; per-residue (Å²): 103,73,67,54,54,32,51,60,55,67,73,46,55,68,74,55,52,62,37,53,82,48,71,45,78,38,92,90,36,58,61,71,38,60,69,60,11,55,78,50,70,31,73,37,27,33,18,70,90,50,58,94,47,42,69,62,54,49,52,51,48,32,54,53,49,24,64,68,28,41,88,78,38,54,75,24,21,49,66,48,52,128

Mean predicted aligned error: 3.32 Å

Secondary structure (DSSP, 8-state):
-HHHHHHHHHTS-HHHHTT---EEE-TT--TT-HHHHHHTT-SEEE-GGGGGGHHHHHHHHHHHHHHHHTTT-HHHHHHT--